Protein AF-A0A7Y2EH26-F1 (afdb_monomer_lite)

pLDDT: mean 76.66, std 11.95, range [45.16, 94.81]

Radius of gyration: 22.5 Å; chains: 1; bounding box: 49×22×64 Å

Secondary structure (DSSP, 8-state):
----S-HHHHHHHHHHHHHHHHHHHHH-SSTHHHHHHHHHHHHHHHHHHHHHHHHHHHHHHHHHHHHHHHHHHHHHTT--

Sequence (80 aa):
MKKHLSTTDLIVIVITAVLFIVALFVKGFTKELLLEAGVLLVSIKLILMNHKSALKNKLILKKLDEINQRVTVLDNKKSD

Structure (mmCIF, N/CA/C/O backbone):
data_AF-A0A7Y2EH26-F1
#
_entry.id   AF-A0A7Y2EH26-F1
#
loop_
_atom_site.group_PDB
_atom_site.id
_atom_site.type_symbol
_atom_site.label_atom_id
_atom_site.label_alt_id
_atom_site.label_comp_id
_atom_site.label_asym_id
_atom_site.label_entity_id
_atom_site.label_seq_id
_atom_site.pdbx_PDB_ins_code
_atom_site.Cartn_x
_atom_site.Cartn_y
_atom_site.Cartn_z
_atom_site.occupancy
_atom_site.B_iso_or_equiv
_atom_site.auth_seq_id
_atom_site.auth_comp_id
_atom_site.auth_asym_id
_atom_site.auth_atom_id
_atom_site.pdbx_PDB_model_num
ATOM 1 N N . MET A 1 1 ? -3.127 -6.381 -15.885 1.00 50.44 1 MET A N 1
ATOM 2 C CA . MET A 1 1 ? -4.098 -5.897 -14.875 1.00 50.44 1 MET A CA 1
ATOM 3 C C . MET A 1 1 ? -4.493 -6.997 -13.877 1.00 50.44 1 MET A C 1
ATOM 5 O O . MET A 1 1 ? -5.670 -7.270 -13.711 1.00 50.44 1 MET A O 1
ATOM 9 N N . LYS A 1 2 ? -3.551 -7.619 -13.154 1.00 45.16 2 LYS A N 1
ATOM 10 C CA . LYS A 1 2 ? -3.879 -8.458 -11.985 1.00 45.16 2 LYS A CA 1
ATOM 11 C C . LYS A 1 2 ? -2.742 -8.353 -10.966 1.00 45.16 2 LYS A C 1
ATOM 13 O O . LYS A 1 2 ? -1.596 -8.569 -11.335 1.00 45.16 2 LYS A O 1
ATOM 18 N N . LYS A 1 3 ? -3.109 -8.066 -9.711 1.00 48.78 3 LYS A N 1
ATOM 19 C CA . LYS A 1 3 ? -2.305 -8.237 -8.486 1.00 48.78 3 LYS A CA 1
ATOM 20 C C . LYS A 1 3 ? -1.198 -7.194 -8.229 1.00 48.78 3 LYS A C 1
ATOM 22 O O . LYS A 1 3 ? -0.017 -7.478 -8.365 1.00 48.78 3 LYS A O 1
ATOM 27 N N . HIS A 1 4 ? -1.586 -5.988 -7.808 1.00 53.59 4 HIS A N 1
ATOM 28 C CA . HIS A 1 4 ? -0.638 -5.015 -7.232 1.00 53.59 4 HIS A CA 1
ATOM 29 C C . HIS A 1 4 ? -1.042 -4.455 -5.859 1.00 53.59 4 HIS A C 1
ATOM 31 O O . HIS A 1 4 ? -0.275 -3.699 -5.278 1.00 53.59 4 HIS A O 1
ATOM 37 N N . LEU A 1 5 ? -2.173 -4.884 -5.292 1.00 58.19 5 LEU A N 1
ATOM 38 C CA . LEU A 1 5 ? -2.271 -4.969 -3.837 1.00 58.19 5 LEU A CA 1
ATOM 39 C C . LEU A 1 5 ? -1.627 -6.304 -3.490 1.00 58.19 5 LEU A C 1
ATOM 41 O O . LEU A 1 5 ? -2.182 -7.355 -3.836 1.00 58.19 5 LEU A O 1
ATOM 45 N N . SER A 1 6 ? -0.408 -6.269 -2.952 1.00 65.75 6 SER A N 1
ATOM 46 C CA . SER A 1 6 ? 0.241 -7.497 -2.515 1.00 65.75 6 SER A CA 1
ATOM 47 C C . SER A 1 6 ? -0.690 -8.167 -1.508 1.00 65.75 6 SER A C 1
ATOM 49 O O . SER A 1 6 ? -1.376 -7.487 -0.745 1.00 65.75 6 SER A O 1
ATOM 51 N N . THR A 1 7 ? -0.776 -9.496 -1.513 1.00 72.56 7 THR A N 1
ATOM 52 C CA . THR A 1 7 ? -1.647 -10.219 -0.570 1.00 72.56 7 THR A CA 1
ATOM 53 C C . THR A 1 7 ? -1.352 -9.797 0.875 1.00 72.56 7 THR A C 1
ATOM 55 O O . THR A 1 7 ? -2.270 -9.658 1.674 1.00 72.56 7 THR A O 1
ATOM 58 N N . THR A 1 8 ? -0.094 -9.461 1.160 1.00 69.19 8 THR A N 1
ATOM 59 C CA . THR A 1 8 ? 0.370 -8.852 2.408 1.00 69.19 8 THR A CA 1
ATOM 60 C C . THR A 1 8 ? -0.240 -7.476 2.686 1.00 69.19 8 THR A C 1
ATOM 62 O O . THR A 1 8 ? -0.706 -7.246 3.795 1.00 69.19 8 THR A O 1
ATOM 65 N N . ASP A 1 9 ? -0.303 -6.577 1.698 1.00 71.88 9 ASP A N 1
ATOM 66 C CA . ASP A 1 9 ? -0.890 -5.237 1.868 1.00 71.88 9 ASP A CA 1
ATOM 67 C C . ASP A 1 9 ? -2.378 -5.339 2.215 1.00 71.88 9 ASP A C 1
ATOM 69 O O . ASP A 1 9 ? -2.875 -4.636 3.093 1.00 71.88 9 ASP A O 1
ATOM 73 N N . LEU A 1 10 ? -3.086 -6.261 1.555 1.00 77.19 10 LEU A N 1
ATOM 74 C CA . LEU A 1 10 ? -4.494 -6.527 1.829 1.00 77.19 10 LEU A CA 1
ATOM 75 C C . LEU A 1 10 ? -4.692 -7.090 3.244 1.00 77.19 10 LEU A C 1
ATOM 77 O O . LEU A 1 10 ? -5.592 -6.649 3.950 1.00 77.19 10 LEU A O 1
ATOM 81 N N . ILE A 1 11 ? -3.836 -8.024 3.669 1.00 78.88 11 ILE A N 1
ATOM 82 C CA . ILE A 1 11 ? -3.861 -8.594 5.024 1.00 78.88 11 ILE A CA 1
ATOM 83 C C . ILE A 1 11 ? -3.654 -7.501 6.075 1.00 78.88 11 ILE A C 1
ATOM 85 O O . ILE A 1 11 ? -4.408 -7.444 7.043 1.00 78.88 11 ILE A O 1
ATOM 89 N N . VAL A 1 12 ? -2.682 -6.608 5.874 1.00 75.50 12 VAL A N 1
ATOM 90 C CA . VAL A 1 12 ? -2.415 -5.501 6.802 1.00 75.50 12 VAL A CA 1
ATOM 91 C C . VAL A 1 12 ? -3.622 -4.567 6.883 1.00 75.50 12 VAL A C 1
ATOM 93 O O . VAL A 1 12 ? -4.068 -4.270 7.986 1.00 75.50 12 VAL A O 1
ATOM 96 N N . ILE A 1 13 ? -4.221 -4.185 5.748 1.00 77.88 13 ILE A N 1
ATOM 97 C CA . ILE A 1 13 ? -5.443 -3.359 5.726 1.00 77.88 13 ILE A CA 1
ATOM 98 C C . ILE A 1 13 ? -6.569 -4.021 6.516 1.00 77.88 13 ILE A C 1
ATOM 100 O O . ILE A 1 13 ? -7.216 -3.364 7.329 1.00 77.88 13 ILE A O 1
ATOM 104 N N . VAL A 1 14 ? -6.806 -5.313 6.282 1.00 81.06 14 VAL A N 1
ATOM 105 C CA . VAL A 1 14 ? -7.895 -6.053 6.925 1.00 81.06 14 VAL A CA 1
ATOM 106 C C . VAL A 1 14 ? -7.663 -6.165 8.430 1.00 81.06 14 VAL A C 1
ATOM 108 O O . VAL A 1 14 ? -8.576 -5.875 9.197 1.00 81.06 14 VAL A O 1
ATOM 111 N N . ILE A 1 15 ? -6.451 -6.510 8.874 1.00 80.06 15 ILE A N 1
ATOM 112 C CA . ILE A 1 15 ? -6.117 -6.593 10.304 1.00 80.06 15 ILE A CA 1
ATOM 113 C C . ILE A 1 15 ? -6.273 -5.224 10.975 1.00 80.06 15 ILE A C 1
ATOM 115 O O . ILE A 1 15 ? -6.889 -5.128 12.036 1.00 80.06 15 ILE A O 1
ATOM 119 N N . THR A 1 16 ? -5.769 -4.156 10.349 1.00 75.69 16 THR A N 1
ATOM 120 C CA . THR A 1 16 ? -5.915 -2.791 10.870 1.00 75.69 16 THR A CA 1
ATOM 121 C C . THR A 1 16 ? -7.384 -2.370 10.941 1.00 75.69 16 THR A C 1
ATOM 123 O O . THR A 1 16 ? -7.791 -1.782 11.938 1.00 75.69 16 THR A O 1
ATOM 126 N N . ALA A 1 17 ? -8.200 -2.711 9.940 1.00 76.25 17 ALA A N 1
ATOM 127 C CA . ALA A 1 17 ? -9.630 -2.415 9.938 1.00 76.25 17 ALA A CA 1
ATOM 128 C C . ALA A 1 17 ? -10.388 -3.187 11.029 1.00 76.25 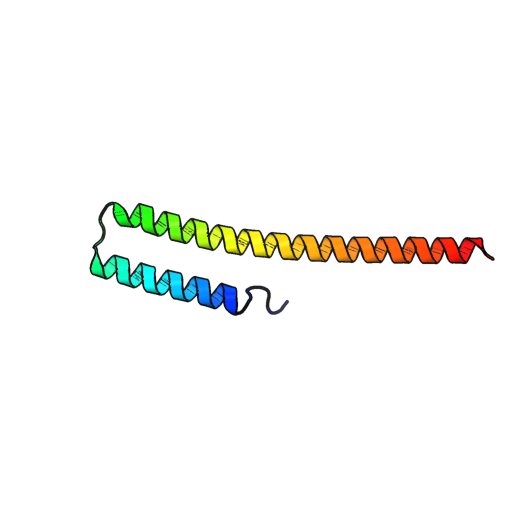17 ALA A C 1
ATOM 130 O O . ALA A 1 17 ? -11.226 -2.607 11.713 1.00 76.25 17 ALA A O 1
ATOM 131 N N . VAL A 1 18 ? -10.078 -4.471 11.233 1.00 80.50 18 VAL A N 1
ATOM 132 C CA . VAL A 1 18 ? -10.703 -5.291 12.282 1.00 80.50 18 VAL A CA 1
ATOM 133 C C . VAL A 1 18 ? -10.347 -4.760 13.670 1.00 80.50 18 VAL A C 1
ATOM 135 O O . VAL A 1 18 ? -11.244 -4.557 14.484 1.00 80.50 18 VAL A O 1
ATOM 138 N N . LEU A 1 19 ? -9.069 -4.472 13.934 1.00 73.69 19 LEU A N 1
ATOM 139 C CA . LEU A 1 19 ? -8.631 -3.886 15.206 1.00 73.69 19 LEU A CA 1
ATOM 140 C C . LEU A 1 19 ? -9.269 -2.514 15.459 1.00 73.69 19 LEU A C 1
ATOM 142 O O . LEU A 1 19 ? -9.676 -2.239 16.584 1.00 73.69 19 LEU A O 1
ATOM 146 N N . PHE A 1 20 ? -9.406 -1.685 14.419 1.00 71.44 20 PHE A N 1
ATOM 147 C CA . PHE A 1 20 ? -10.097 -0.397 14.491 1.00 71.44 20 PHE A CA 1
ATOM 148 C C . PHE A 1 20 ? -11.574 -0.569 14.859 1.00 71.44 20 PHE A C 1
ATOM 150 O O . PHE A 1 20 ? -12.045 0.051 15.804 1.00 71.44 20 PHE A O 1
ATOM 157 N N . ILE A 1 21 ? -12.295 -1.467 14.181 1.00 76.06 21 ILE A N 1
ATOM 158 C CA . ILE A 1 21 ? -13.704 -1.755 14.488 1.00 76.06 21 ILE A CA 1
ATOM 159 C C . ILE A 1 21 ? -13.854 -2.240 15.936 1.00 76.06 21 ILE A C 1
ATOM 161 O O . ILE A 1 21 ? -14.721 -1.751 16.655 1.00 76.06 21 ILE A O 1
ATOM 165 N N . VAL A 1 22 ? -12.994 -3.158 16.389 1.00 75.94 22 VAL A N 1
ATOM 166 C CA . VAL A 1 22 ? -13.004 -3.641 17.779 1.00 75.94 22 VAL A CA 1
ATOM 167 C C . VAL A 1 22 ? -12.753 -2.494 18.764 1.00 75.94 22 VAL A C 1
ATOM 169 O O . VAL A 1 22 ? -13.477 -2.380 19.749 1.00 75.94 22 VAL A O 1
ATOM 172 N N . ALA A 1 23 ? -11.788 -1.612 18.492 1.00 69.94 23 ALA A N 1
ATOM 173 C CA . ALA A 1 23 ? -11.503 -0.451 19.335 1.00 69.94 23 ALA A CA 1
ATOM 174 C C . ALA A 1 23 ? -12.706 0.502 19.449 1.00 69.94 23 ALA A C 1
ATOM 176 O O . ALA A 1 23 ? -13.031 0.928 20.559 1.00 69.94 23 ALA A O 1
ATOM 177 N N . LEU A 1 24 ? -13.433 0.745 18.351 1.00 69.25 24 LEU A N 1
ATOM 178 C CA . LEU A 1 24 ? -14.646 1.572 18.356 1.00 69.25 24 LEU A CA 1
ATOM 179 C C . LEU A 1 24 ? -15.739 1.024 19.274 1.00 69.25 24 LEU A C 1
ATOM 181 O O . LEU A 1 24 ? -16.388 1.791 19.989 1.00 69.25 24 LEU A O 1
ATOM 185 N N . PHE A 1 25 ? -15.931 -0.296 19.276 1.00 71.00 25 PHE A N 1
ATOM 186 C CA . PHE A 1 25 ? -16.916 -0.942 20.143 1.00 71.00 25 PHE A CA 1
ATOM 187 C C . PHE A 1 25 ? -16.464 -1.012 21.607 1.00 71.00 25 PHE A C 1
ATOM 189 O O . PHE A 1 25 ? -17.310 -0.970 22.496 1.00 71.00 25 PHE A O 1
ATOM 196 N N . VAL A 1 26 ? -15.155 -1.093 21.869 1.00 70.00 26 VAL A N 1
ATOM 197 C CA . VAL A 1 26 ? -14.605 -1.172 23.233 1.00 70.00 26 VAL A CA 1
ATOM 198 C C . VAL A 1 26 ? -14.504 0.204 23.905 1.00 70.00 26 VAL A C 1
ATOM 200 O O . VAL A 1 26 ? -14.750 0.299 25.106 1.00 70.00 26 VAL A O 1
ATOM 203 N N . LYS A 1 27 ? -14.156 1.271 23.171 1.00 65.94 27 LYS A N 1
ATOM 204 C CA . LYS A 1 27 ? -13.917 2.614 23.740 1.00 65.94 27 LYS A CA 1
ATOM 205 C C . LYS A 1 27 ? -15.045 3.636 23.534 1.00 65.94 27 LYS A C 1
ATOM 207 O O . LYS A 1 27 ? -15.121 4.598 24.295 1.00 65.94 27 LYS A O 1
ATOM 212 N N . GLY A 1 28 ? -15.945 3.428 22.571 1.00 63.12 28 GLY A N 1
ATOM 213 C CA . GLY A 1 28 ? -17.064 4.335 22.284 1.00 63.12 28 GLY A CA 1
ATOM 214 C C . GLY A 1 28 ? -16.709 5.552 21.404 1.00 63.12 28 GLY A C 1
ATOM 215 O O . GLY A 1 28 ? -15.550 5.902 21.214 1.00 63.12 28 GLY A O 1
ATOM 216 N N . PHE A 1 29 ? -17.736 6.213 20.851 1.00 62.31 29 PHE A N 1
ATOM 217 C CA . PHE A 1 29 ? -17.678 7.266 19.809 1.00 62.31 29 PHE A CA 1
ATOM 218 C C . PHE A 1 29 ? -17.149 8.659 20.264 1.00 62.31 29 PHE A C 1
ATOM 220 O O . PHE A 1 29 ? -17.614 9.695 19.787 1.00 62.31 29 PHE A O 1
ATOM 227 N N . THR A 1 30 ? -16.206 8.746 21.202 1.00 65.25 30 THR A N 1
ATOM 228 C CA . THR A 1 30 ? -15.641 10.031 21.685 1.00 65.25 30 THR A CA 1
ATOM 229 C C . THR A 1 30 ? -14.361 10.433 20.929 1.00 65.25 30 THR A C 1
ATOM 231 O O . THR A 1 30 ? -13.977 9.766 19.975 1.00 65.25 30 THR A O 1
ATOM 234 N N . LYS A 1 31 ? -13.719 11.566 21.295 1.00 58.19 31 LYS A N 1
ATOM 235 C CA . LYS A 1 31 ? -12.571 12.228 20.608 1.00 58.19 31 LYS A CA 1
ATOM 236 C C . LYS A 1 31 ? -11.483 11.299 20.033 1.00 58.19 31 LYS A C 1
ATOM 238 O O . LYS A 1 31 ? -10.801 11.702 19.092 1.00 58.19 31 LYS A O 1
ATOM 243 N N . GLU A 1 32 ? -11.314 10.095 20.570 1.00 67.75 32 GLU A N 1
ATOM 244 C CA . GLU A 1 32 ? -10.376 9.085 20.071 1.00 67.75 32 GLU A CA 1
ATOM 245 C C . GLU A 1 32 ? -10.731 8.560 18.665 1.00 67.75 32 GLU A C 1
ATOM 247 O O . GLU A 1 32 ? -9.820 8.252 17.903 1.00 67.75 32 GLU A O 1
ATOM 252 N N . LEU A 1 33 ? -12.002 8.612 18.241 1.00 71.12 33 LEU A N 1
ATOM 253 C CA . LEU A 1 33 ? -12.444 8.228 16.889 1.00 71.12 33 LEU A CA 1
ATOM 254 C C . LEU A 1 33 ? -11.723 9.012 15.779 1.00 71.12 33 LEU A C 1
ATOM 256 O O . LEU A 1 33 ? -11.364 8.444 14.751 1.00 71.12 33 LEU A O 1
ATOM 260 N N . LEU A 1 34 ? -11.496 10.319 15.966 1.00 67.12 34 LEU A N 1
ATOM 261 C CA . LEU A 1 34 ? -10.770 11.141 14.987 1.00 67.12 34 LEU A CA 1
ATOM 262 C C . LEU A 1 34 ? -9.285 10.771 14.925 1.00 67.1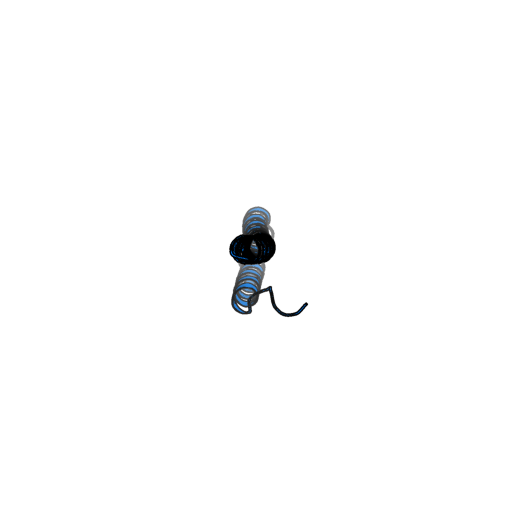2 34 LEU A C 1
ATOM 264 O O . LEU A 1 34 ? -8.690 10.795 13.848 1.00 67.12 34 LEU A O 1
ATOM 268 N N . LEU A 1 35 ? -8.697 10.419 16.071 1.00 69.31 35 LEU A N 1
ATOM 269 C CA . LEU A 1 35 ? -7.306 9.986 16.156 1.00 69.31 35 LEU A CA 1
ATOM 270 C C . LEU A 1 35 ? -7.131 8.630 15.463 1.00 69.31 35 LEU A C 1
ATOM 272 O O . LEU A 1 35 ? -6.245 8.469 14.625 1.00 69.31 35 LEU A O 1
ATOM 276 N N . GLU A 1 36 ? -8.018 7.684 15.749 1.00 72.25 36 GLU A N 1
ATOM 277 C CA . GLU A 1 36 ? -8.002 6.344 15.171 1.00 72.25 36 GLU A CA 1
ATOM 278 C C . GLU A 1 36 ?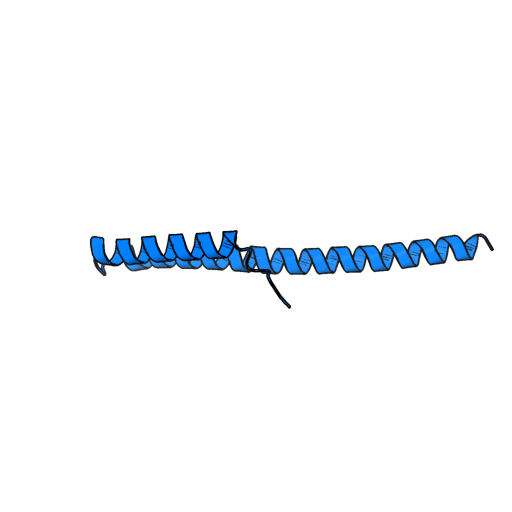 -8.324 6.372 13.660 1.00 72.25 36 GLU A C 1
ATOM 280 O O . GLU A 1 36 ? -7.644 5.713 12.869 1.00 72.25 36 GLU A O 1
ATOM 285 N N . ALA A 1 37 ? -9.275 7.209 13.220 1.00 74.69 37 ALA A N 1
ATOM 286 C CA . ALA A 1 37 ? -9.547 7.443 11.798 1.00 74.69 37 ALA A CA 1
ATOM 287 C C . ALA A 1 37 ? -8.357 8.108 11.083 1.00 74.69 37 ALA A C 1
ATOM 289 O O . ALA A 1 37 ? -8.064 7.784 9.931 1.00 74.69 37 ALA A O 1
ATOM 290 N N . GLY A 1 38 ? -7.631 8.998 11.767 1.00 74.56 38 GLY A N 1
ATOM 291 C CA . GLY A 1 38 ? -6.389 9.587 11.271 1.00 74.56 38 GLY A CA 1
ATOM 292 C C . GLY A 1 38 ? -5.305 8.536 11.025 1.00 74.56 38 GLY A C 1
ATOM 293 O O . GLY A 1 38 ? -4.689 8.530 9.958 1.00 74.56 38 GLY A O 1
ATOM 294 N N . VAL A 1 39 ? -5.117 7.600 11.960 1.00 77.06 39 VAL A N 1
ATOM 295 C CA . VAL A 1 39 ? -4.166 6.486 11.806 1.00 77.06 39 VAL A CA 1
ATOM 296 C C . VAL A 1 39 ? -4.570 5.576 10.639 1.00 77.06 39 VAL A C 1
ATOM 298 O O . VAL A 1 39 ? -3.726 5.249 9.802 1.00 77.06 39 VAL A O 1
ATOM 301 N N . LEU A 1 40 ? -5.857 5.235 10.508 1.00 75.69 40 LEU A N 1
ATOM 302 C CA . LEU A 1 40 ? -6.368 4.444 9.382 1.00 75.69 40 LEU A CA 1
ATOM 303 C C . LEU A 1 40 ? -6.127 5.141 8.030 1.00 75.69 40 LEU A C 1
ATOM 305 O O . LEU A 1 40 ? -5.646 4.517 7.079 1.00 75.69 40 LEU A O 1
ATOM 309 N N . LEU A 1 41 ? -6.412 6.444 7.944 1.00 75.44 41 LEU A N 1
ATOM 310 C CA . LEU A 1 41 ? -6.193 7.244 6.737 1.00 75.44 41 LEU A CA 1
ATOM 311 C C . LEU A 1 41 ? -4.709 7.337 6.361 1.00 75.44 41 LEU A C 1
ATOM 313 O O . LEU A 1 41 ? -4.378 7.269 5.174 1.00 75.44 41 LEU A O 1
ATOM 317 N N . VAL A 1 42 ? -3.807 7.449 7.343 1.00 80.88 42 VAL A N 1
ATOM 318 C CA . VAL A 1 42 ? -2.356 7.427 7.102 1.00 80.88 42 VAL A CA 1
ATOM 319 C C . VAL A 1 42 ? -1.915 6.066 6.560 1.00 80.88 42 VAL A C 1
ATOM 321 O O . VAL A 1 42 ? -1.196 6.031 5.561 1.00 80.88 42 VAL A O 1
ATOM 324 N N . SER A 1 43 ? -2.398 4.956 7.126 1.00 79.94 43 SER A N 1
ATOM 325 C CA . SER A 1 43 ? -2.092 3.604 6.632 1.00 79.94 43 SER A CA 1
ATOM 326 C C . SER A 1 43 ? -2.549 3.398 5.185 1.00 79.94 43 SER A C 1
ATOM 328 O O . SER A 1 43 ? -1.758 2.982 4.337 1.00 79.94 43 SER A O 1
ATOM 330 N N . ILE A 1 44 ? -3.790 3.771 4.855 1.00 79.81 44 ILE A N 1
ATOM 331 C CA . ILE A 1 44 ? -4.311 3.682 3.480 1.00 79.81 44 ILE A CA 1
ATOM 332 C C . ILE A 1 44 ? -3.483 4.561 2.527 1.00 79.81 44 ILE A C 1
ATOM 334 O O . ILE A 1 44 ? -3.127 4.128 1.426 1.00 79.81 44 ILE A O 1
ATOM 338 N N . LYS A 1 45 ? -3.122 5.780 2.950 1.00 80.00 45 LYS A N 1
ATOM 339 C CA . LYS A 1 45 ? -2.296 6.704 2.160 1.00 80.00 45 LYS A CA 1
ATOM 340 C C . LYS A 1 45 ? -0.902 6.140 1.884 1.00 80.00 45 LYS A C 1
ATOM 342 O O . LYS A 1 45 ? -0.430 6.257 0.753 1.00 80.00 45 LYS A O 1
ATOM 347 N N . LEU A 1 46 ? -0.261 5.518 2.874 1.00 80.38 46 LEU A N 1
ATOM 348 C CA . LEU A 1 46 ? 1.053 4.888 2.718 1.00 80.38 46 LEU A CA 1
ATOM 349 C C . LEU A 1 46 ? 1.005 3.729 1.718 1.00 80.38 46 LEU A C 1
ATOM 351 O O . LEU A 1 46 ? 1.859 3.650 0.834 1.00 80.38 46 LEU A O 1
ATOM 355 N N . ILE A 1 47 ? -0.029 2.891 1.789 1.00 81.56 47 ILE A N 1
ATOM 356 C CA . ILE A 1 47 ? -0.202 1.761 0.866 1.00 81.56 47 ILE A CA 1
ATOM 357 C C . ILE A 1 47 ? -0.435 2.258 -0.567 1.00 81.56 47 ILE A C 1
ATOM 359 O O . ILE A 1 47 ? 0.237 1.811 -1.501 1.00 81.56 47 ILE A O 1
ATOM 363 N N . LEU A 1 48 ? -1.320 3.242 -0.755 1.00 76.56 48 LEU A N 1
ATOM 364 C CA . LEU A 1 48 ? -1.563 3.865 -2.062 1.00 76.56 48 LEU A CA 1
ATOM 365 C C . LEU A 1 48 ? -0.304 4.531 -2.632 1.00 76.56 48 LEU A C 1
ATOM 367 O O . LEU A 1 48 ? -0.036 4.435 -3.835 1.00 76.56 48 LEU A O 1
ATOM 371 N N . MET A 1 49 ? 0.475 5.203 -1.783 1.00 78.12 49 MET A N 1
ATOM 372 C CA . MET A 1 49 ? 1.719 5.855 -2.180 1.00 78.12 49 MET A CA 1
ATOM 373 C C . MET A 1 49 ? 2.760 4.831 -2.632 1.00 78.12 49 MET A C 1
ATOM 375 O O . MET A 1 49 ? 3.356 5.009 -3.697 1.00 78.12 49 MET A O 1
ATOM 379 N N . ASN A 1 50 ? 2.934 3.744 -1.877 1.00 82.38 50 ASN A N 1
ATOM 380 C CA . ASN A 1 50 ? 3.860 2.674 -2.230 1.00 82.38 50 ASN A CA 1
ATOM 381 C C . ASN A 1 50 ? 3.457 1.999 -3.550 1.00 82.38 50 ASN A C 1
ATOM 383 O O . ASN A 1 50 ? 4.281 1.848 -4.451 1.00 82.38 50 ASN A O 1
ATOM 387 N N . HIS A 1 51 ? 2.166 1.709 -3.731 1.00 79.56 51 HIS A N 1
ATOM 388 C CA . HIS A 1 51 ? 1.634 1.167 -4.981 1.00 79.56 51 HIS A CA 1
ATOM 389 C C . HIS A 1 51 ? 1.922 2.084 -6.183 1.00 79.56 51 HIS A C 1
ATOM 391 O O . HIS A 1 51 ? 2.427 1.643 -7.221 1.00 79.56 51 HIS A O 1
ATOM 397 N N . LYS A 1 52 ? 1.650 3.388 -6.045 1.00 77.50 52 LYS A N 1
ATOM 398 C CA . LYS A 1 52 ? 1.918 4.370 -7.104 1.00 77.50 52 LYS A CA 1
ATOM 399 C C . LYS A 1 52 ? 3.416 4.496 -7.393 1.00 77.50 52 LYS A C 1
ATOM 401 O O . LYS A 1 52 ? 3.794 4.668 -8.551 1.00 77.50 52 LYS A O 1
ATOM 406 N N . SER A 1 53 ? 4.257 4.396 -6.365 1.00 82.19 53 SER A N 1
ATOM 407 C CA . SER A 1 53 ? 5.715 4.393 -6.501 1.00 82.19 53 SER A CA 1
ATOM 408 C C . SER A 1 53 ? 6.205 3.163 -7.270 1.00 82.19 53 SER A C 1
ATOM 410 O O . SER A 1 53 ? 6.929 3.304 -8.253 1.00 82.19 53 SER A O 1
ATOM 412 N N . ALA A 1 54 ? 5.717 1.969 -6.925 1.00 84.56 54 ALA A N 1
ATOM 413 C CA . ALA A 1 54 ? 6.061 0.725 -7.609 1.00 84.56 54 ALA A CA 1
ATOM 414 C C . ALA A 1 54 ? 5.695 0.755 -9.105 1.00 84.56 54 ALA A C 1
ATOM 416 O O . ALA A 1 54 ? 6.495 0.352 -9.953 1.00 84.56 54 ALA A O 1
ATOM 417 N N . LEU A 1 55 ? 4.520 1.294 -9.453 1.00 87.31 55 LEU A N 1
ATOM 418 C CA . LEU A 1 55 ? 4.109 1.468 -10.852 1.00 87.31 55 LEU A CA 1
ATOM 419 C C . LEU A 1 55 ? 5.030 2.420 -11.619 1.00 87.31 55 LEU A C 1
ATOM 421 O O . LEU A 1 55 ? 5.431 2.120 -12.746 1.00 87.31 55 LEU A O 1
ATOM 425 N N . LYS A 1 56 ? 5.387 3.557 -11.011 1.00 87.75 56 LYS A N 1
ATOM 426 C CA . LYS A 1 56 ? 6.337 4.504 -11.606 1.00 87.75 56 LYS A CA 1
ATOM 427 C C . LYS A 1 56 ? 7.704 3.860 -11.802 1.00 87.75 56 LYS A C 1
ATOM 429 O O . LYS A 1 56 ? 8.279 4.005 -12.874 1.00 87.75 56 LYS A O 1
ATOM 434 N N . ASN A 1 57 ? 8.183 3.103 -10.819 1.00 91.75 57 ASN A N 1
ATOM 435 C CA . ASN A 1 57 ? 9.480 2.442 -10.897 1.00 91.75 57 ASN A CA 1
ATOM 436 C C . ASN A 1 57 ? 9.518 1.410 -12.033 1.00 91.75 57 ASN A C 1
ATOM 438 O O . ASN A 1 57 ? 10.465 1.370 -12.810 1.00 91.75 57 ASN A O 1
ATOM 442 N N . LYS A 1 58 ? 8.435 0.645 -12.216 1.00 92.12 58 LYS A N 1
ATOM 443 C CA . LYS A 1 58 ? 8.305 -0.289 -13.343 1.00 92.12 58 LYS A CA 1
ATOM 444 C C . LYS A 1 58 ? 8.323 0.421 -14.701 1.00 92.12 58 LYS A C 1
ATOM 446 O O . LYS A 1 58 ? 8.929 -0.078 -15.645 1.00 92.12 58 LYS A O 1
ATOM 451 N N . LEU A 1 59 ? 7.669 1.578 -14.809 1.00 93.00 59 LEU A N 1
ATOM 452 C CA . LEU A 1 59 ? 7.706 2.403 -16.022 1.00 93.00 59 LEU A CA 1
ATOM 453 C C . LEU A 1 59 ? 9.103 2.965 -16.297 1.00 93.00 59 LEU A C 1
ATOM 455 O O . LEU A 1 59 ? 9.517 2.996 -17.453 1.00 93.00 59 LEU A O 1
ATOM 459 N N . ILE A 1 60 ? 9.819 3.390 -15.254 1.00 94.12 60 ILE A N 1
ATOM 460 C CA . ILE A 1 60 ? 11.199 3.876 -15.360 1.00 94.12 60 ILE A CA 1
ATOM 461 C C . ILE A 1 60 ? 12.115 2.753 -15.845 1.00 94.12 60 ILE A C 1
ATOM 463 O O . ILE A 1 60 ? 12.822 2.952 -16.826 1.00 94.12 60 ILE A O 1
ATOM 467 N N . LEU A 1 61 ? 12.043 1.569 -15.230 1.00 94.81 61 LEU A N 1
ATOM 468 C CA . LEU A 1 61 ? 12.829 0.405 -15.646 1.00 94.81 61 LEU A CA 1
ATOM 469 C C . LEU A 1 61 ? 12.544 0.026 -17.101 1.00 94.81 61 LEU A C 1
ATOM 471 O O . LEU A 1 61 ? 13.472 -0.151 -17.878 1.00 94.81 61 LEU A O 1
ATOM 475 N N . LYS A 1 62 ? 11.270 0.014 -17.511 1.00 94.00 62 LYS A N 1
ATOM 476 C CA . LYS A 1 62 ? 10.906 -0.250 -18.908 1.00 94.00 62 LYS A CA 1
ATOM 477 C C . LYS A 1 62 ? 11.509 0.781 -19.870 1.00 94.00 62 LYS A C 1
ATOM 479 O O . LYS A 1 62 ? 12.0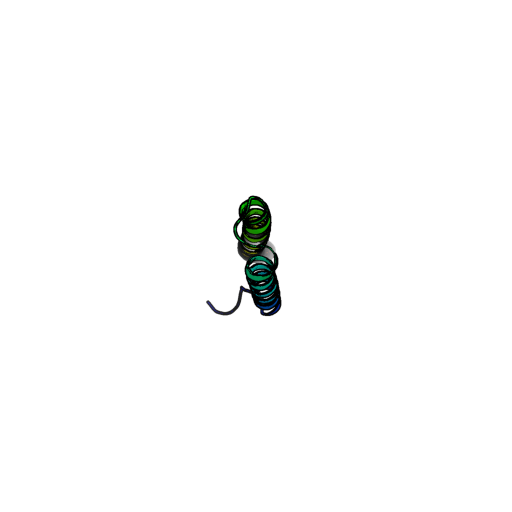22 0.416 -20.921 1.00 94.00 62 LYS A O 1
ATOM 484 N N . LYS A 1 63 ? 11.442 2.070 -19.525 1.00 93.56 63 LYS A N 1
ATOM 485 C CA . LYS A 1 63 ? 12.046 3.135 -20.340 1.00 93.56 63 LYS A CA 1
ATOM 486 C C . LYS A 1 63 ? 13.568 3.011 -20.399 1.00 93.56 63 LYS A C 1
ATOM 488 O O . LYS A 1 63 ? 14.143 3.291 -21.443 1.00 93.56 63 LYS A O 1
ATOM 493 N N . LEU A 1 64 ? 14.204 2.596 -19.306 1.00 94.38 64 LEU A N 1
ATOM 494 C CA . LEU A 1 64 ? 15.644 2.369 -19.254 1.00 94.38 64 LEU A CA 1
ATOM 495 C C . LEU A 1 64 ? 16.055 1.199 -20.159 1.00 94.38 64 LEU A C 1
ATOM 497 O O . LEU A 1 64 ? 17.001 1.343 -20.927 1.00 94.38 64 LEU A O 1
ATOM 501 N N . ASP A 1 65 ? 15.297 0.101 -20.147 1.00 94.38 65 ASP A N 1
ATOM 502 C CA . ASP A 1 65 ? 15.505 -1.031 -21.059 1.00 94.38 65 ASP A CA 1
ATOM 503 C C . ASP A 1 65 ? 15.339 -0.619 -22.528 1.00 94.38 65 ASP A C 1
ATOM 505 O O . ASP A 1 65 ? 16.177 -0.956 -23.363 1.00 94.38 65 ASP A O 1
ATOM 509 N N . GLU A 1 66 ? 14.301 0.160 -22.853 1.00 93.25 66 GLU A N 1
ATOM 510 C CA . GLU A 1 66 ? 14.088 0.679 -24.212 1.00 93.25 66 GLU A CA 1
ATOM 511 C C . GLU A 1 66 ? 15.250 1.575 -24.681 1.00 93.25 66 GLU A C 1
ATOM 513 O O . GLU A 1 66 ? 15.636 1.523 -25.851 1.00 93.25 66 GLU A O 1
ATOM 518 N N . ILE A 1 67 ? 15.821 2.395 -23.791 1.00 93.88 67 ILE A N 1
ATOM 519 C CA . ILE A 1 67 ? 16.991 3.231 -24.098 1.00 93.88 67 ILE A CA 1
ATOM 520 C C . ILE A 1 67 ? 18.230 2.357 -24.298 1.00 93.88 67 ILE A C 1
ATOM 522 O O . ILE A 1 67 ? 18.910 2.513 -25.310 1.00 93.88 67 ILE A O 1
ATOM 526 N N . ASN A 1 68 ? 18.497 1.417 -23.389 1.00 92.44 68 ASN A N 1
ATOM 527 C CA . ASN A 1 68 ? 19.640 0.509 -23.490 1.00 92.44 68 ASN A CA 1
ATOM 528 C C . ASN A 1 68 ? 19.604 -0.292 -24.795 1.00 92.44 68 ASN A C 1
ATOM 530 O O . ASN A 1 68 ? 20.600 -0.333 -25.509 1.00 92.44 68 ASN A O 1
ATOM 534 N N . GLN A 1 69 ? 18.443 -0.840 -25.169 1.00 91.25 69 GLN A N 1
ATOM 535 C CA . GLN A 1 69 ? 18.283 -1.544 -26.443 1.00 91.25 69 GLN A CA 1
ATOM 536 C C . GLN A 1 69 ? 18.602 -0.651 -27.647 1.00 91.25 69 GLN A C 1
ATOM 538 O O . GLN A 1 69 ? 19.296 -1.081 -28.567 1.00 91.25 69 GLN A O 1
ATOM 543 N N . ARG A 1 70 ? 18.134 0.603 -27.647 1.00 91.50 70 ARG A N 1
ATOM 544 C CA . ARG A 1 70 ? 18.437 1.557 -28.726 1.00 91.50 70 ARG A CA 1
ATOM 545 C C . ARG A 1 70 ? 19.926 1.882 -28.797 1.00 91.50 70 ARG A C 1
ATOM 547 O O . ARG A 1 70 ? 20.462 1.942 -29.897 1.00 91.50 70 ARG A O 1
ATOM 554 N N . VAL A 1 71 ? 20.588 2.063 -27.655 1.00 91.31 71 VAL A N 1
ATOM 555 C CA . VAL A 1 71 ? 22.036 2.313 -27.595 1.00 91.31 71 VAL A CA 1
ATOM 556 C C . VAL A 1 71 ? 22.813 1.115 -28.144 1.00 91.31 71 VAL A C 1
ATOM 558 O O . VAL A 1 71 ? 23.663 1.308 -29.007 1.00 91.31 71 VAL A O 1
ATOM 561 N N . THR A 1 72 ? 22.472 -0.114 -27.749 1.00 88.94 72 THR A N 1
ATOM 562 C CA . THR A 1 72 ? 23.117 -1.333 -28.270 1.00 88.94 72 THR A CA 1
ATOM 563 C C . THR A 1 72 ? 22.942 -1.490 -29.782 1.00 88.94 72 THR A C 1
ATOM 565 O O . THR A 1 72 ? 23.883 -1.853 -30.482 1.00 88.94 72 THR A O 1
ATOM 568 N N . VAL A 1 73 ? 21.753 -1.194 -30.317 1.00 88.00 73 VAL A N 1
ATOM 569 C CA . VAL A 1 73 ? 21.513 -1.245 -31.770 1.00 88.00 73 VAL A CA 1
ATOM 570 C C . VAL A 1 73 ? 22.350 -0.200 -32.514 1.00 88.00 73 VAL A C 1
ATOM 572 O O . VAL A 1 73 ? 22.865 -0.491 -33.590 1.00 88.00 73 VAL A O 1
ATOM 575 N N . LEU A 1 74 ? 22.500 1.005 -31.959 1.00 86.50 74 LEU A N 1
ATOM 576 C CA . LEU A 1 74 ? 23.313 2.063 -32.563 1.00 86.50 74 LEU A CA 1
ATOM 577 C C . LEU A 1 74 ? 24.812 1.745 -32.534 1.00 86.50 74 LEU A C 1
ATOM 579 O O . LEU A 1 74 ? 25.506 2.082 -33.489 1.00 86.50 74 LEU A O 1
ATOM 583 N N . ASP A 1 75 ? 25.291 1.097 -31.475 1.00 82.69 75 ASP A N 1
ATOM 584 C CA . ASP A 1 75 ? 26.692 0.691 -31.340 1.00 82.69 75 ASP A CA 1
ATOM 585 C C . ASP A 1 75 ? 27.059 -0.401 -32.359 1.00 82.69 75 ASP A C 1
ATOM 587 O O . ASP A 1 75 ? 28.033 -0.270 -33.100 1.00 82.69 75 ASP A O 1
ATOM 591 N N . ASN A 1 76 ? 26.192 -1.410 -32.517 1.00 77.44 76 ASN A N 1
ATOM 592 C CA . ASN A 1 76 ? 26.365 -2.451 -33.535 1.00 77.44 76 ASN A CA 1
ATOM 593 C C . ASN A 1 76 ? 26.333 -1.889 -34.965 1.00 77.44 76 ASN A C 1
ATOM 595 O O . ASN A 1 76 ? 27.096 -2.332 -35.813 1.00 77.44 76 ASN A O 1
ATOM 599 N N . LYS A 1 77 ? 25.508 -0.869 -35.234 1.00 71.56 77 LYS A N 1
ATOM 600 C CA . LYS A 1 77 ? 25.411 -0.237 -36.562 1.00 71.56 77 LYS A CA 1
ATOM 601 C C . LYS A 1 77 ? 26.606 0.664 -36.915 1.00 71.56 77 LYS A C 1
ATOM 603 O O . LYS A 1 77 ? 26.646 1.201 -38.015 1.00 71.56 77 L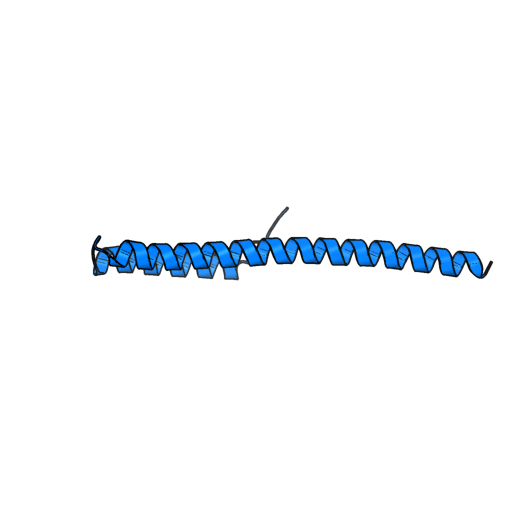YS A O 1
ATOM 608 N N . LYS A 1 78 ? 27.519 0.908 -35.972 1.00 62.94 78 LYS A N 1
ATOM 609 C CA . LYS A 1 78 ? 28.720 1.736 -36.166 1.00 62.94 78 LYS A CA 1
ATOM 610 C C . LYS A 1 78 ? 29.986 0.896 -36.398 1.00 62.94 78 LYS A C 1
ATOM 612 O O . LYS A 1 78 ? 31.020 1.469 -36.726 1.00 62.94 78 LYS A O 1
ATOM 617 N N . SER A 1 79 ? 29.905 -0.423 -36.189 1.00 56.91 79 SER A N 1
ATOM 618 C CA . SER A 1 79 ? 30.985 -1.385 -36.473 1.00 56.91 79 SER A CA 1
ATOM 619 C C . SER A 1 79 ? 30.882 -2.047 -37.856 1.00 56.91 79 SER A C 1
ATOM 621 O O . SER A 1 79 ? 31.822 -2.739 -38.238 1.00 56.91 79 SER A O 1
ATOM 623 N N . ASP A 1 80 ? 29.788 -1.809 -38.588 1.00 48.12 80 ASP A N 1
ATOM 624 C CA . ASP A 1 80 ? 29.631 -2.079 -40.030 1.00 48.12 80 ASP A CA 1
ATOM 625 C C . ASP A 1 80 ? 29.859 -0.787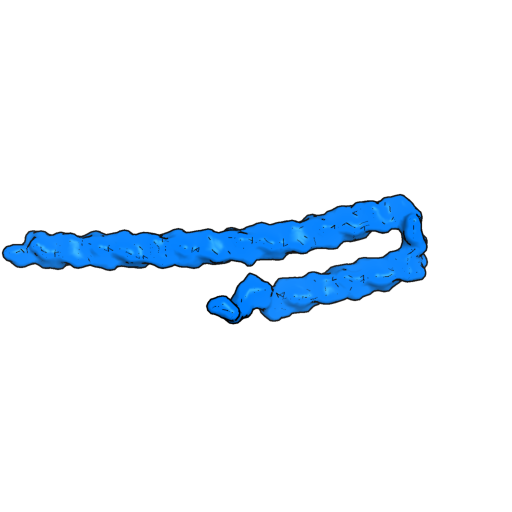 -40.837 1.00 48.12 80 ASP A C 1
ATOM 627 O O . ASP A 1 80 ? 30.439 -0.867 -41.945 1.00 48.12 80 ASP A O 1
#

Foldseek 3Di:
DDDLCPPVLVVVLVVLVVVLVVCCVVPHDDPVNVVSVVVSVVSVVVSVVVSVVVVVVVVVVVVVVVVVVVVVVVVVVVVD